Protein AF-A0A5B8N8F8-F1 (afdb_monomer_lite)

Secondary structure (DSSP, 8-state):
-HHHHHHHHHHHHHHHHHHHHHHHHGGGTS-HHHHHHHHHHHHHHHHHHHHHHHHHHHH---------

Radius of gyration: 17.81 Å; chains: 1; bounding box: 49×14×50 Å

Structure (mm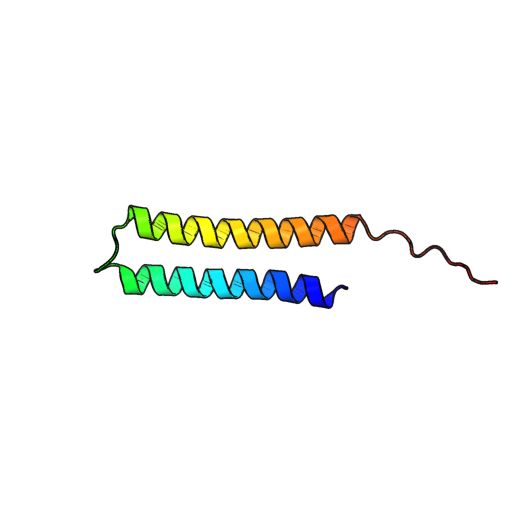CIF, N/CA/C/O backbone):
data_AF-A0A5B8N8F8-F1
#
_entry.id   AF-A0A5B8N8F8-F1
#
loop_
_atom_site.group_PDB
_atom_site.id
_atom_site.type_symbol
_atom_site.label_atom_id
_atom_site.label_alt_id
_atom_site.label_comp_id
_atom_site.label_asym_id
_atom_site.label_entity_id
_atom_site.label_seq_id
_atom_site.pdbx_PDB_ins_code
_atom_site.Cartn_x
_atom_site.Cartn_y
_atom_site.Cartn_z
_atom_site.occupancy
_atom_site.B_iso_or_equiv
_atom_site.auth_seq_id
_atom_site.auth_comp_id
_atom_site.auth_asym_id
_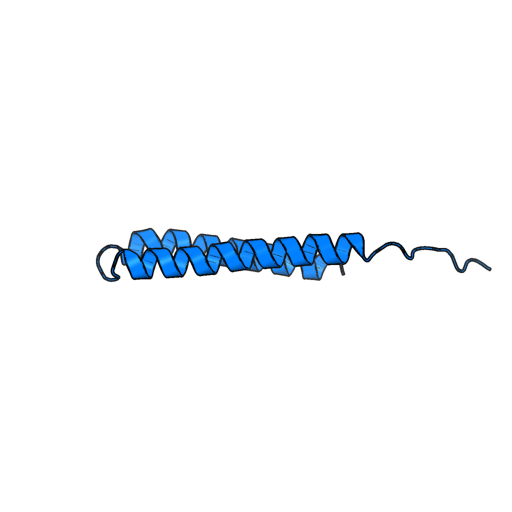atom_site.auth_atom_id
_atom_site.pdbx_PDB_model_num
ATOM 1 N N . MET A 1 1 ? 16.364 -10.244 -16.623 1.00 56.59 1 MET A N 1
ATOM 2 C CA . MET A 1 1 ? 16.783 -9.122 -15.742 1.00 56.59 1 MET A CA 1
ATOM 3 C C . MET A 1 1 ? 15.771 -7.974 -15.698 1.00 56.59 1 MET A C 1
ATOM 5 O O . MET A 1 1 ? 15.679 -7.349 -14.651 1.00 56.59 1 MET A O 1
ATOM 9 N N . LEU A 1 2 ? 15.007 -7.689 -16.769 1.00 58.72 2 LEU A N 1
ATOM 10 C CA . LEU A 1 2 ? 13.837 -6.793 -16.688 1.00 58.72 2 LEU A CA 1
ATOM 11 C C . LEU A 1 2 ? 12.660 -7.479 -15.962 1.00 58.72 2 LEU A C 1
ATOM 13 O O . LEU A 1 2 ? 11.958 -6.847 -15.179 1.00 58.72 2 LEU A O 1
ATOM 17 N N . ASP A 1 3 ? 12.507 -8.790 -16.174 1.00 64.12 3 ASP A N 1
ATOM 18 C CA . ASP A 1 3 ? 11.404 -9.591 -15.628 1.00 64.12 3 ASP A CA 1
ATOM 19 C C . ASP A 1 3 ? 11.424 -9.664 -14.096 1.00 64.12 3 ASP A C 1
ATOM 21 O O . ASP A 1 3 ? 10.415 -9.389 -13.459 1.00 64.12 3 ASP A O 1
ATOM 25 N N . ASP A 1 4 ? 12.581 -9.924 -13.475 1.00 67.06 4 ASP A N 1
ATOM 26 C CA . ASP A 1 4 ? 12.706 -10.018 -12.008 1.00 67.06 4 ASP A CA 1
ATOM 27 C C . ASP A 1 4 ? 12.304 -8.718 -11.298 1.00 67.06 4 ASP A C 1
ATOM 29 O O . ASP A 1 4 ? 11.683 -8.722 -10.237 1.00 67.06 4 ASP A O 1
ATOM 33 N N . GLN A 1 5 ? 12.626 -7.585 -11.915 1.00 64.81 5 GLN A N 1
ATOM 34 C CA . GLN A 1 5 ? 12.317 -6.256 -11.407 1.00 64.81 5 GLN A CA 1
ATOM 35 C C . GLN A 1 5 ? 10.827 -5.928 -11.558 1.00 64.81 5 GLN A C 1
ATOM 37 O O . GLN A 1 5 ? 10.205 -5.409 -10.630 1.00 64.81 5 GLN A O 1
ATOM 42 N N . PHE A 1 6 ? 10.244 -6.308 -12.696 1.00 69.19 6 PHE A N 1
ATOM 43 C CA . PHE A 1 6 ? 8.806 -6.234 -12.928 1.00 69.19 6 PHE A CA 1
ATOM 44 C C . PHE A 1 6 ? 8.038 -7.119 -11.931 1.00 69.19 6 PHE A C 1
ATOM 46 O O . PHE A 1 6 ? 7.004 -6.719 -11.396 1.00 69.19 6 PHE A O 1
ATOM 53 N N . HIS A 1 7 ? 8.580 -8.294 -11.597 1.00 80.81 7 HIS A N 1
ATOM 54 C CA . HIS A 1 7 ? 8.023 -9.192 -10.588 1.00 80.81 7 HIS A CA 1
ATOM 55 C C . HIS A 1 7 ? 8.119 -8.634 -9.159 1.00 80.81 7 HIS A C 1
ATOM 57 O O . HIS A 1 7 ? 7.173 -8.807 -8.384 1.00 80.81 7 HIS A O 1
ATOM 63 N N . GLU A 1 8 ? 9.208 -7.950 -8.797 1.00 80.69 8 GLU A N 1
ATOM 64 C CA . GLU A 1 8 ? 9.350 -7.275 -7.496 1.00 80.69 8 GLU A CA 1
ATOM 65 C C . GLU A 1 8 ? 8.347 -6.124 -7.333 1.00 80.69 8 GLU A C 1
ATOM 67 O O . GLU A 1 8 ? 7.666 -6.040 -6.305 1.00 80.69 8 GLU A O 1
ATOM 72 N N . GLU A 1 9 ? 8.201 -5.273 -8.352 1.00 78.75 9 GLU A N 1
ATOM 73 C CA . GLU A 1 9 ? 7.251 -4.157 -8.332 1.00 78.75 9 GLU A CA 1
ATOM 74 C C . GLU A 1 9 ? 5.798 -4.655 -8.288 1.00 78.75 9 GLU A C 1
ATOM 76 O O . GLU A 1 9 ? 5.021 -4.224 -7.433 1.00 78.75 9 GLU A O 1
ATOM 81 N N . LEU A 1 10 ? 5.443 -5.651 -9.110 1.00 86.19 10 LEU A N 1
ATOM 82 C CA . LEU A 1 10 ? 4.120 -6.287 -9.071 1.00 86.19 10 LEU A CA 1
ATOM 83 C C . LEU A 1 10 ? 3.819 -6.941 -7.719 1.00 86.19 10 LEU A C 1
ATOM 85 O O . LEU A 1 10 ? 2.698 -6.834 -7.211 1.00 86.19 10 LEU A O 1
ATOM 89 N N . ARG A 1 11 ? 4.803 -7.612 -7.107 1.00 86.94 11 ARG A N 1
ATOM 90 C CA . ARG A 1 11 ? 4.646 -8.211 -5.775 1.00 86.94 11 ARG A CA 1
ATOM 91 C C . ARG A 1 11 ? 4.376 -7.136 -4.724 1.00 86.94 11 ARG A C 1
ATOM 93 O O . ARG A 1 11 ? 3.485 -7.317 -3.892 1.00 86.94 11 ARG A O 1
ATOM 100 N N . ALA A 1 12 ? 5.107 -6.023 -4.769 1.00 86.19 12 ALA A N 1
ATOM 101 C CA . ALA A 1 12 ? 4.911 -4.910 -3.848 1.00 86.19 12 ALA A CA 1
ATOM 102 C C . ALA A 1 12 ? 3.525 -4.265 -4.023 1.00 86.19 12 ALA A C 1
ATOM 104 O O . ALA A 1 12 ? 2.818 -4.060 -3.034 1.00 86.19 12 ALA A O 1
ATOM 105 N N . LEU A 1 13 ? 3.091 -4.031 -5.265 1.00 87.50 13 LEU A N 1
ATOM 106 C CA . LEU A 1 13 ? 1.764 -3.486 -5.574 1.00 87.50 13 LEU A CA 1
ATOM 107 C C . LEU A 1 13 ? 0.634 -4.404 -5.091 1.00 87.50 13 LEU A C 1
ATOM 109 O O . LEU A 1 13 ? -0.326 -3.940 -4.477 1.00 87.50 13 LEU A O 1
ATOM 113 N N . ARG A 1 14 ? 0.771 -5.720 -5.278 1.00 89.88 14 ARG A N 1
ATOM 114 C CA . ARG A 1 14 ? -0.222 -6.694 -4.799 1.00 89.88 14 ARG A CA 1
ATOM 115 C C . ARG A 1 14 ? -0.287 -6.764 -3.272 1.00 89.88 14 ARG A C 1
ATOM 117 O O . ARG A 1 14 ? -1.355 -6.987 -2.704 1.00 89.88 14 ARG A O 1
ATOM 124 N N . ASN A 1 15 ? 0.838 -6.560 -2.590 1.00 87.12 15 ASN A N 1
ATOM 125 C CA . ASN A 1 15 ? 0.867 -6.459 -1.131 1.00 87.12 15 ASN A CA 1
ATOM 126 C C . ASN A 1 15 ? 0.219 -5.161 -0.632 1.00 87.12 15 ASN A C 1
ATOM 128 O O . ASN A 1 15 ? -0.518 -5.201 0.352 1.00 87.12 15 ASN A O 1
ATOM 132 N N . LEU A 1 16 ? 0.424 -4.042 -1.332 1.00 88.75 16 LEU A N 1
ATOM 133 C CA . LEU A 1 16 ? -0.272 -2.787 -1.042 1.00 88.75 16 LEU A CA 1
ATOM 134 C C . LEU A 1 16 ? -1.786 -2.941 -1.197 1.00 88.75 16 LEU A C 1
ATOM 136 O O . LEU A 1 16 ? -2.538 -2.553 -0.307 1.00 88.75 16 LEU A O 1
ATOM 140 N N . GLU A 1 17 ? -2.235 -3.571 -2.278 1.00 91.19 17 GLU A N 1
ATOM 141 C CA . GLU A 1 17 ? -3.653 -3.843 -2.502 1.00 91.19 17 GLU A CA 1
ATOM 142 C C . GLU A 1 17 ? -4.266 -4.671 -1.358 1.00 91.19 17 GLU A C 1
ATOM 144 O O . GLU A 1 17 ? -5.339 -4.340 -0.846 1.00 91.19 17 GLU A O 1
ATOM 149 N N . LYS A 1 18 ? -3.565 -5.717 -0.900 1.00 88.94 18 LYS A N 1
ATOM 150 C CA . LYS A 1 18 ? -3.982 -6.507 0.270 1.00 88.94 18 LYS A CA 1
ATOM 151 C C . LYS A 1 18 ? -4.055 -5.658 1.538 1.00 88.94 18 LYS A C 1
ATOM 153 O O . LYS A 1 18 ? -5.029 -5.783 2.276 1.00 88.94 18 LYS A O 1
ATOM 158 N N . ALA A 1 19 ? -3.067 -4.797 1.781 1.00 88.00 19 ALA A N 1
ATOM 159 C CA . ALA A 1 19 ?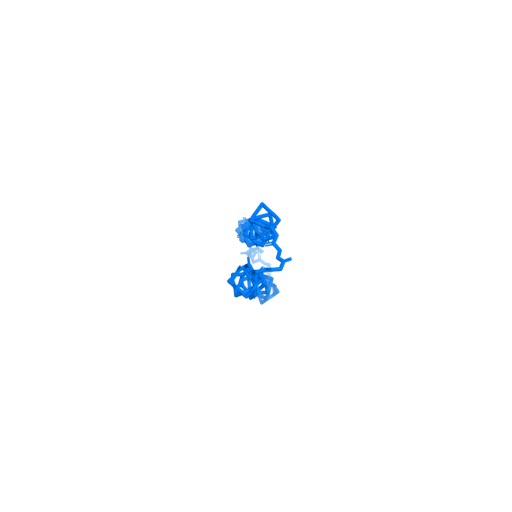 -3.041 -3.919 2.949 1.00 88.00 19 ALA A CA 1
ATOM 160 C C . ALA A 1 19 ? -4.207 -2.917 2.937 1.00 88.00 19 ALA A C 1
ATOM 162 O O . ALA A 1 19 ? -4.861 -2.734 3.960 1.00 88.00 19 ALA A O 1
ATOM 163 N N . VAL A 1 20 ? -4.536 -2.339 1.777 1.00 88.94 20 VAL A N 1
ATOM 164 C CA . VAL A 1 20 ? -5.686 -1.431 1.612 1.00 88.94 20 VAL A CA 1
ATOM 165 C C . VAL A 1 20 ? -7.012 -2.157 1.857 1.00 88.94 20 VAL A C 1
ATOM 167 O O . VAL A 1 20 ? -7.859 -1.653 2.594 1.00 88.94 20 VAL A O 1
ATOM 170 N N . ARG A 1 21 ? -7.195 -3.369 1.313 1.00 88.81 21 ARG A N 1
ATOM 171 C CA . ARG A 1 21 ? -8.399 -4.173 1.604 1.00 88.81 21 ARG A CA 1
ATOM 172 C C . ARG A 1 21 ? -8.490 -4.517 3.092 1.00 88.81 21 ARG A C 1
ATOM 174 O O . ARG A 1 21 ? -9.547 -4.356 3.702 1.00 88.81 21 ARG A O 1
ATOM 181 N N . ALA A 1 22 ? -7.378 -4.946 3.688 1.00 84.06 22 ALA A N 1
ATOM 182 C CA . ALA A 1 22 ? -7.304 -5.271 5.107 1.00 84.06 22 ALA A CA 1
ATOM 183 C C . ALA A 1 22 ? -7.590 -4.052 5.992 1.00 84.06 22 ALA A C 1
ATOM 185 O O . ALA A 1 22 ? -8.261 -4.201 7.007 1.00 84.06 22 ALA A O 1
ATOM 186 N N . TYR A 1 23 ? -7.163 -2.847 5.607 1.00 85.12 23 TYR A N 1
ATOM 187 C CA . TYR A 1 23 ? -7.423 -1.607 6.346 1.00 85.12 23 TYR A CA 1
ATOM 188 C C . TYR A 1 23 ? -8.924 -1.354 6.570 1.00 85.12 23 TYR A C 1
ATOM 190 O O . TYR A 1 23 ? -9.336 -0.948 7.663 1.00 85.12 23 TYR A O 1
ATOM 198 N N . GLY A 1 24 ? -9.749 -1.627 5.552 1.00 81.81 24 GLY A N 1
ATOM 199 C CA . GLY A 1 24 ? -11.208 -1.526 5.642 1.00 81.81 24 GLY A CA 1
ATOM 200 C C . GLY A 1 24 ? -11.828 -2.652 6.474 1.00 81.81 24 GLY A C 1
ATOM 201 O O . GLY A 1 24 ? -12.619 -2.392 7.384 1.00 81.81 24 GLY A O 1
ATOM 202 N N . VAL A 1 25 ? -11.425 -3.899 6.209 1.00 85.56 25 VAL A N 1
ATOM 203 C CA . VAL A 1 25 ? -11.977 -5.100 6.869 1.00 85.56 25 VAL A CA 1
ATOM 204 C C . VAL A 1 25 ? -11.638 -5.142 8.360 1.00 85.56 25 VAL A C 1
ATOM 206 O O . VAL A 1 25 ? -12.485 -5.463 9.189 1.00 85.56 25 VAL A O 1
ATOM 209 N N . THR A 1 26 ? -10.413 -4.767 8.724 1.00 82.44 26 THR A N 1
ATOM 210 C CA . THR A 1 26 ? -9.924 -4.825 10.111 1.00 82.44 26 THR A CA 1
ATOM 211 C C . THR A 1 26 ? -10.370 -3.638 10.962 1.00 82.44 26 THR A C 1
ATOM 213 O O . THR A 1 26 ? -10.006 -3.552 12.132 1.00 82.44 26 THR A O 1
ATOM 216 N N . SER A 1 27 ? -11.189 -2.731 10.421 1.00 80.25 27 SER A N 1
ATOM 217 C CA . SER A 1 27 ? -11.574 -1.482 11.088 1.00 80.25 27 SER A CA 1
ATOM 218 C C . SER A 1 27 ? -12.244 -1.638 12.450 1.00 80.25 27 SER A C 1
ATOM 220 O O . SER A 1 27 ? -12.134 -0.737 13.279 1.00 80.25 27 SER A O 1
ATOM 222 N N . LYS A 1 28 ? -12.898 -2.779 12.686 1.00 86.69 28 LYS A N 1
ATOM 223 C CA . LYS A 1 28 ? -13.588 -3.107 13.941 1.00 86.69 28 LYS A CA 1
ATOM 224 C C . LYS A 1 28 ? -12.737 -3.897 14.942 1.00 86.69 28 LYS A C 1
ATOM 226 O O . LYS A 1 28 ? -13.150 -4.043 16.083 1.00 86.69 28 LYS A O 1
ATOM 231 N N . VAL A 1 29 ? -11.591 -4.432 14.515 1.00 88.12 29 VAL A N 1
ATOM 232 C CA . VAL A 1 29 ? -10.766 -5.375 15.299 1.00 88.12 29 VAL A CA 1
ATOM 233 C C . VAL A 1 29 ? -9.328 -4.897 15.511 1.00 88.12 29 VAL A C 1
ATOM 235 O O . VAL A 1 29 ? -8.658 -5.375 16.418 1.00 88.12 29 VAL A O 1
ATOM 238 N N . VAL A 1 30 ? -8.853 -3.938 14.711 1.00 85.81 30 VAL A N 1
ATOM 239 C CA . VAL A 1 30 ? -7.508 -3.359 14.807 1.00 85.81 30 VAL A CA 1
ATOM 240 C C . VAL A 1 30 ? -7.615 -1.844 14.974 1.00 85.81 30 VAL A C 1
ATOM 242 O O . VAL A 1 30 ? -8.364 -1.165 14.261 1.00 85.81 30 VAL A O 1
ATOM 245 N N . SER A 1 31 ? -6.836 -1.301 15.912 1.00 89.25 31 SER A N 1
ATOM 246 C CA . SER A 1 31 ? -6.816 0.134 16.204 1.00 89.25 31 SER A CA 1
ATOM 247 C C . SER A 1 31 ? -6.414 0.959 14.974 1.00 89.25 31 SER A C 1
ATOM 249 O O . SER A 1 31 ? -5.647 0.512 14.118 1.00 89.25 31 SER A O 1
ATOM 251 N N . ALA A 1 32 ? -6.938 2.182 14.857 1.00 87.00 32 ALA A N 1
ATOM 252 C CA . ALA A 1 32 ? -6.610 3.058 13.729 1.00 87.00 32 ALA A CA 1
ATOM 253 C C . ALA A 1 32 ? -5.091 3.313 13.564 1.00 87.00 32 ALA A C 1
ATOM 255 O O . ALA A 1 32 ? -4.623 3.213 12.429 1.00 87.00 32 ALA A O 1
ATOM 256 N N . PRO A 1 33 ? -4.299 3.545 14.635 1.00 89.88 33 PRO A N 1
ATOM 257 C CA . PRO A 1 33 ? -2.848 3.705 14.513 1.00 89.88 33 PRO A CA 1
ATOM 258 C C . PRO A 1 33 ? -2.152 2.475 13.919 1.00 89.88 33 PRO A C 1
ATOM 260 O O . PRO A 1 33 ? -1.382 2.611 12.972 1.00 89.88 33 PRO A O 1
ATOM 263 N N . GLN A 1 34 ? -2.485 1.270 14.393 1.00 86.88 34 GLN A N 1
ATOM 264 C CA . GLN A 1 34 ? -1.907 0.027 13.864 1.00 86.88 34 GLN A CA 1
ATOM 265 C C . GLN A 1 34 ? -2.278 -0.202 12.397 1.00 86.88 34 GLN A C 1
ATOM 267 O O . GLN A 1 34 ? -1.439 -0.603 11.592 1.00 86.88 34 GLN A O 1
ATOM 272 N N . ARG A 1 35 ? -3.524 0.094 12.009 1.00 88.88 35 ARG A N 1
ATOM 273 C CA . ARG A 1 35 ? -3.942 -0.006 10.603 1.00 88.88 35 ARG A CA 1
ATOM 274 C C . ARG A 1 35 ? -3.178 0.976 9.712 1.00 88.88 35 ARG A C 1
ATOM 276 O O . ARG A 1 35 ? -2.793 0.610 8.601 1.00 88.88 35 ARG A O 1
ATOM 283 N N . MET A 1 36 ? -2.930 2.197 10.191 1.00 88.81 36 MET A N 1
ATOM 284 C CA . MET A 1 36 ? -2.107 3.171 9.466 1.00 88.81 36 MET A CA 1
ATOM 285 C C . MET A 1 36 ? -0.652 2.716 9.344 1.00 88.81 36 MET A C 1
ATOM 287 O O . MET A 1 36 ? -0.062 2.871 8.278 1.00 88.81 36 MET A O 1
ATOM 291 N N . GLU A 1 37 ? -0.091 2.103 10.385 1.00 91.56 37 GLU A N 1
ATOM 292 C CA . GLU A 1 37 ? 1.266 1.555 10.353 1.00 91.56 37 GLU A CA 1
ATOM 293 C C . GLU A 1 37 ? 1.406 0.431 9.315 1.00 91.56 37 GLU A C 1
ATOM 295 O O . GLU A 1 37 ? 2.320 0.457 8.490 1.00 91.56 37 GLU A O 1
ATOM 300 N N . MET A 1 38 ? 0.445 -0.498 9.261 1.00 86.56 38 MET A N 1
ATOM 301 C CA . MET A 1 38 ? 0.409 -1.551 8.236 1.00 86.56 38 MET A CA 1
ATOM 302 C C . MET A 1 38 ? 0.365 -0.977 6.813 1.00 86.56 38 MET A C 1
ATOM 304 O O . MET A 1 38 ? 1.068 -1.459 5.919 1.00 86.56 38 MET A O 1
ATOM 308 N N . LEU A 1 39 ? -0.439 0.070 6.598 1.00 89.38 39 LEU A N 1
ATOM 309 C CA . LEU A 1 39 ? -0.525 0.756 5.309 1.00 89.38 39 LEU A CA 1
ATOM 310 C C . LEU A 1 39 ? 0.790 1.473 4.963 1.00 89.38 39 LEU A C 1
ATOM 312 O O . LEU A 1 39 ? 1.268 1.372 3.831 1.00 89.38 39 LEU A O 1
ATOM 316 N N . ALA A 1 40 ? 1.402 2.151 5.935 1.00 91.50 40 ALA A N 1
ATOM 317 C CA . ALA A 1 40 ? 2.672 2.850 5.762 1.00 91.50 40 ALA A CA 1
ATOM 318 C C . ALA A 1 40 ? 3.811 1.889 5.384 1.00 91.50 40 ALA A C 1
ATOM 320 O O . ALA A 1 40 ? 4.589 2.184 4.473 1.00 91.50 40 ALA A O 1
ATOM 321 N N . ILE A 1 41 ? 3.879 0.715 6.020 1.00 91.81 41 ILE A N 1
ATOM 322 C CA . ILE A 1 41 ? 4.856 -0.336 5.691 1.00 91.81 41 ILE A CA 1
ATOM 323 C C . ILE A 1 41 ? 4.676 -0.805 4.242 1.00 91.81 41 ILE A C 1
ATOM 325 O O . ILE A 1 41 ? 5.652 -0.884 3.491 1.00 91.81 41 ILE A O 1
ATOM 329 N N . ALA A 1 42 ? 3.435 -1.070 3.823 1.00 86.88 42 ALA A N 1
ATOM 330 C CA . ALA A 1 42 ? 3.147 -1.528 2.466 1.00 86.88 42 ALA A CA 1
ATOM 331 C C . ALA A 1 42 ? 3.505 -0.473 1.403 1.00 86.88 42 ALA A C 1
ATOM 333 O O . ALA A 1 42 ? 4.125 -0.798 0.389 1.00 86.88 42 ALA A O 1
ATOM 334 N N . LEU A 1 43 ? 3.191 0.802 1.657 1.00 90.00 43 LEU A N 1
ATOM 335 C CA . LEU A 1 43 ? 3.568 1.915 0.779 1.00 90.00 43 LEU A CA 1
ATOM 336 C C . LEU A 1 43 ? 5.090 2.074 0.677 1.00 90.00 43 LEU A C 1
ATOM 338 O O . LEU A 1 43 ? 5.626 2.243 -0.421 1.00 90.00 43 LEU A O 1
ATOM 342 N N . LYS A 1 44 ? 5.805 1.966 1.802 1.00 92.56 44 LYS A N 1
ATOM 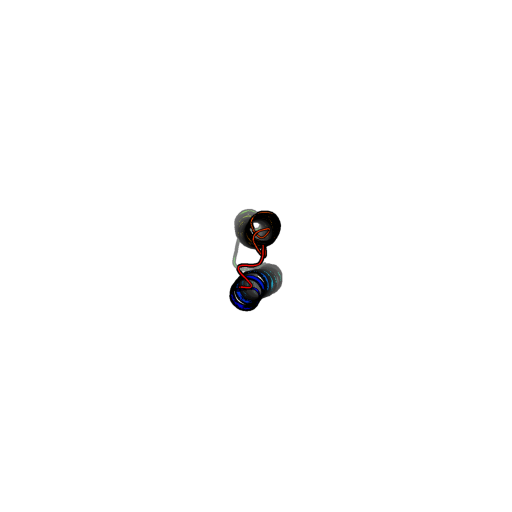343 C CA . LYS A 1 44 ? 7.271 2.038 1.826 1.00 92.56 44 LYS A CA 1
ATOM 344 C C . LYS A 1 44 ? 7.902 0.926 0.987 1.00 92.56 44 LYS A C 1
ATOM 346 O O . LYS A 1 44 ? 8.840 1.195 0.239 1.00 92.56 44 LYS A O 1
ATOM 351 N N . ALA A 1 45 ? 7.365 -0.293 1.053 1.00 86.88 45 ALA A N 1
ATOM 352 C CA . ALA A 1 45 ? 7.847 -1.417 0.251 1.00 86.88 45 ALA A CA 1
ATOM 353 C C . ALA A 1 45 ? 7.712 -1.164 -1.263 1.00 86.88 45 ALA A C 1
ATOM 355 O O . ALA A 1 45 ? 8.641 -1.457 -2.013 1.00 86.88 45 ALA A O 1
ATOM 356 N N . VAL A 1 46 ? 6.605 -0.558 -1.710 1.00 86.88 46 VAL A N 1
ATOM 357 C CA . VAL A 1 46 ? 6.416 -0.161 -3.121 1.00 86.88 46 VAL A CA 1
ATOM 358 C C . VAL A 1 46 ? 7.430 0.901 -3.540 1.00 86.88 46 VAL A C 1
ATOM 360 O O . VAL A 1 46 ? 8.046 0.789 -4.599 1.00 86.88 46 VAL A O 1
ATOM 363 N N . VAL A 1 47 ? 7.650 1.916 -2.701 1.00 88.88 47 VAL A N 1
ATOM 364 C CA . VAL A 1 47 ? 8.632 2.973 -2.983 1.00 88.88 47 VAL A CA 1
ATOM 365 C C . VAL A 1 47 ? 10.042 2.398 -3.109 1.00 88.88 47 VAL A C 1
ATOM 367 O O . VAL A 1 47 ? 10.767 2.761 -4.036 1.00 88.88 47 VAL A O 1
ATOM 370 N N . GLU A 1 48 ? 10.440 1.491 -2.219 1.00 88.94 48 GLU A N 1
ATOM 371 C CA . GLU A 1 48 ? 11.763 0.865 -2.283 1.00 88.94 48 GLU A CA 1
ATOM 372 C C . GLU A 1 48 ? 11.914 -0.068 -3.489 1.00 88.94 48 GLU A C 1
ATOM 374 O O . GLU A 1 48 ? 12.945 -0.008 -4.164 1.00 88.94 48 GLU A O 1
ATOM 379 N N . ALA A 1 49 ? 10.878 -0.840 -3.839 1.00 83.19 49 ALA A N 1
ATOM 380 C CA . A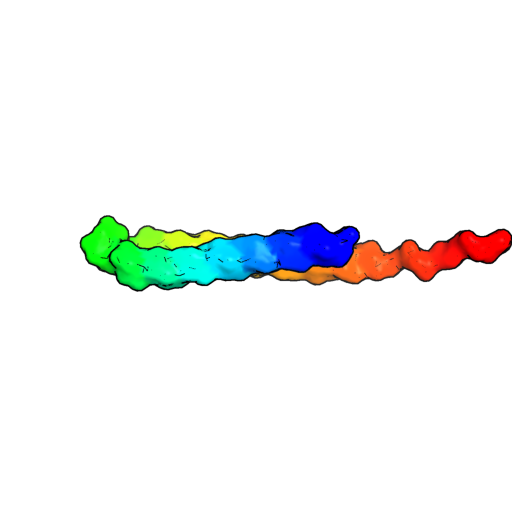LA A 1 49 ? 10.861 -1.639 -5.066 1.00 83.19 49 ALA A CA 1
ATOM 381 C C . ALA A 1 49 ? 11.045 -0.748 -6.307 1.00 83.19 49 ALA A C 1
ATOM 383 O O . ALA A 1 49 ? 11.920 -1.004 -7.135 1.00 83.19 49 ALA A O 1
ATOM 384 N N . ARG A 1 50 ? 10.330 0.381 -6.379 1.00 82.00 50 ARG A N 1
ATOM 385 C CA . ARG A 1 50 ? 10.452 1.346 -7.482 1.00 82.00 50 ARG A CA 1
ATOM 386 C C . ARG A 1 50 ? 11.819 2.037 -7.523 1.00 82.00 50 ARG A C 1
ATOM 388 O O . ARG A 1 50 ? 12.399 2.218 -8.592 1.00 82.00 50 ARG A O 1
ATOM 395 N N . LYS A 1 51 ? 12.388 2.406 -6.371 1.00 83.31 51 LYS A N 1
ATOM 396 C CA . LYS A 1 51 ? 13.755 2.961 -6.291 1.00 83.31 51 LYS A CA 1
ATOM 397 C C . LYS A 1 51 ? 14.809 1.944 -6.717 1.00 83.31 51 LYS A C 1
ATOM 399 O O . LYS A 1 51 ? 15.790 2.321 -7.357 1.00 83.31 51 LYS A O 1
ATOM 404 N N . SER A 1 52 ? 14.648 0.678 -6.332 1.00 79.25 52 SER A N 1
ATOM 405 C CA . SER A 1 52 ? 15.493 -0.430 -6.795 1.00 79.25 52 SER A CA 1
ATOM 406 C C . SER A 1 52 ? 15.375 -0.584 -8.309 1.00 79.25 52 SER A C 1
ATOM 408 O O . SER A 1 52 ? 16.395 -0.700 -8.996 1.00 79.25 52 SER A O 1
ATOM 410 N N . ALA A 1 53 ? 14.149 -0.463 -8.832 1.00 75.12 53 ALA A N 1
ATOM 411 C CA . ALA A 1 53 ? 13.881 -0.543 -10.255 1.00 75.12 53 ALA A CA 1
ATOM 412 C C . ALA A 1 53 ? 14.670 0.510 -11.055 1.00 75.12 53 ALA A C 1
ATOM 414 O O . ALA A 1 53 ? 15.488 0.194 -11.922 1.00 75.12 53 ALA A O 1
ATOM 415 N N . ILE A 1 54 ? 14.515 1.773 -10.650 1.00 75.12 54 ILE A N 1
ATOM 416 C CA . ILE A 1 54 ? 15.171 2.935 -11.265 1.00 75.12 54 ILE A CA 1
ATOM 417 C C . ILE A 1 54 ? 16.698 2.902 -11.091 1.00 75.12 54 ILE A C 1
ATOM 419 O O . ILE A 1 54 ? 17.435 3.279 -12.000 1.00 75.12 54 ILE A O 1
ATOM 423 N N . ARG A 1 55 ? 17.216 2.482 -9.927 1.00 71.50 55 ARG A N 1
ATOM 424 C CA . ARG A 1 55 ? 18.673 2.408 -9.700 1.00 71.50 55 ARG A CA 1
ATOM 425 C C . ARG A 1 55 ? 19.334 1.387 -10.620 1.00 71.50 55 ARG A C 1
ATOM 427 O O . ARG A 1 55 ? 20.352 1.698 -11.229 1.00 71.50 55 ARG A O 1
ATOM 434 N N . LYS A 1 56 ? 18.746 0.198 -10.755 1.00 62.25 56 LYS A N 1
ATOM 435 C CA . LYS A 1 56 ? 19.267 -0.852 -11.640 1.00 62.25 56 LYS A CA 1
ATOM 436 C C . LYS A 1 56 ? 19.122 -0.477 -13.123 1.00 62.25 56 LYS A C 1
ATOM 438 O O . LYS A 1 56 ? 20.039 -0.759 -13.884 1.00 62.25 56 LYS A O 1
ATOM 443 N N . SER A 1 57 ? 18.053 0.225 -13.523 1.00 59.50 57 SER A N 1
ATOM 444 C CA . SER A 1 57 ? 17.906 0.717 -14.907 1.00 59.50 57 SER A CA 1
ATOM 445 C C . SER A 1 57 ? 18.928 1.804 -15.269 1.00 59.50 57 SER A C 1
ATOM 447 O O . SER A 1 57 ? 19.374 1.886 -16.410 1.00 59.50 57 SER A O 1
ATOM 449 N N . LYS A 1 58 ? 19.345 2.629 -14.298 1.00 61.44 58 LYS A N 1
ATOM 450 C CA . LYS A 1 58 ? 20.430 3.611 -14.471 1.00 61.44 58 LYS A CA 1
ATOM 451 C C . LYS A 1 58 ? 21.82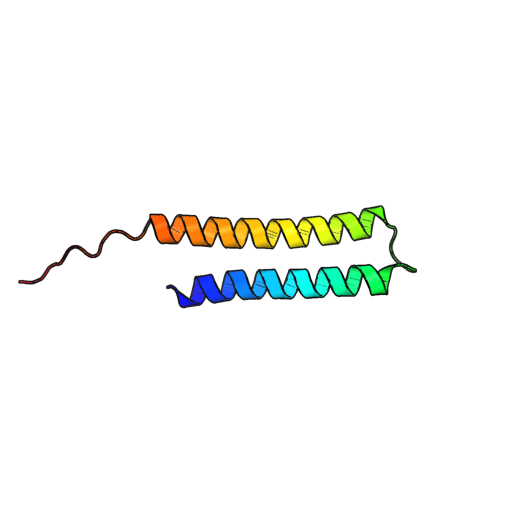5 2.979 -14.469 1.00 61.44 58 LYS A C 1
ATOM 453 O O . LYS A 1 58 ? 22.735 3.547 -15.060 1.00 61.44 58 LYS A O 1
ATOM 458 N N . LEU A 1 59 ? 21.993 1.826 -13.818 1.00 58.06 59 LEU A N 1
ATOM 459 C CA . LEU A 1 59 ? 23.239 1.046 -13.813 1.00 58.06 59 LEU A CA 1
ATOM 460 C C . LEU A 1 59 ? 23.425 0.193 -15.076 1.00 58.06 59 LEU A C 1
ATOM 462 O O . LEU A 1 59 ? 24.524 -0.305 -15.303 1.00 58.06 59 LEU A O 1
ATOM 466 N N . SER A 1 60 ? 22.402 0.055 -15.926 1.00 55.84 60 SER A N 1
ATOM 467 C CA . SER A 1 60 ? 22.545 -0.548 -17.251 1.00 55.84 60 SER A CA 1
ATOM 468 C C . SER A 1 60 ? 22.863 0.493 -18.337 1.00 55.84 60 SER A C 1
ATOM 470 O O . SER A 1 60 ? 21.995 0.829 -19.142 1.00 55.84 60 SER A O 1
ATOM 472 N N . PRO A 1 61 ? 24.124 0.945 -18.437 1.00 58.75 61 PRO A N 1
ATOM 473 C CA . PRO A 1 61 ? 24.714 1.230 -19.731 1.00 58.75 61 PRO A CA 1
ATOM 474 C C . PRO A 1 61 ? 26.050 0.487 -19.847 1.00 58.75 61 PRO A C 1
ATOM 476 O O . PRO A 1 61 ? 27.118 1.049 -19.639 1.00 58.75 61 PRO A O 1
ATOM 479 N N . SER A 1 62 ? 26.003 -0.796 -20.205 1.00 51.62 62 SER A N 1
ATOM 480 C CA . SER A 1 62 ? 27.150 -1.456 -20.838 1.00 51.62 62 SER A CA 1
ATOM 481 C C . SER A 1 62 ? 26.657 -2.490 -21.839 1.00 51.62 62 SER A C 1
ATOM 483 O O . SER A 1 62 ? 26.763 -3.700 -21.671 1.00 51.62 62 SER A O 1
ATOM 485 N N . ARG A 1 63 ? 26.046 -1.969 -22.901 1.00 55.56 63 ARG A N 1
ATOM 486 C CA . ARG A 1 63 ? 26.023 -2.625 -24.203 1.00 55.56 63 ARG A CA 1
ATOM 487 C C . ARG A 1 63 ? 26.993 -1.836 -25.082 1.00 55.56 63 ARG A C 1
ATOM 489 O O . ARG A 1 63 ? 26.579 -1.092 -25.961 1.00 55.56 63 ARG A O 1
ATOM 496 N N . LYS A 1 64 ? 28.290 -1.912 -24.773 1.00 51.59 64 LYS A N 1
ATOM 497 C CA . LYS A 1 64 ? 29.327 -1.649 -25.773 1.00 51.59 64 LYS A CA 1
ATOM 498 C C . LYS A 1 64 ? 29.839 -3.001 -26.239 1.00 51.59 64 LYS A C 1
ATOM 500 O O . LYS A 1 64 ? 30.557 -3.686 -25.526 1.00 51.59 64 LYS A O 1
ATOM 505 N N . SER A 1 65 ? 29.311 -3.368 -27.398 1.00 53.38 65 SER A N 1
ATOM 506 C CA . SER A 1 65 ? 29.912 -4.160 -28.460 1.00 53.38 65 SER A CA 1
ATOM 507 C C . SER A 1 65 ? 31.317 -4.691 -28.169 1.00 53.38 65 SER A C 1
ATOM 509 O O . SER A 1 65 ? 32.286 -3.942 -28.241 1.00 53.38 65 SER A O 1
ATOM 511 N N . THR A 1 66 ? 31.422 -5.999 -27.956 1.00 49.28 66 THR A N 1
ATOM 512 C CA . THR A 1 66 ? 32.584 -6.750 -28.436 1.00 49.28 66 THR A CA 1
ATOM 513 C C . THR A 1 66 ? 32.112 -7.474 -29.687 1.00 49.28 66 THR A C 1
ATOM 515 O O . THR A 1 66 ? 31.697 -8.629 -29.641 1.00 49.28 66 THR A O 1
ATOM 518 N N . GLU A 1 67 ? 32.048 -6.732 -30.790 1.00 52.19 67 GLU A N 1
ATOM 519 C CA . GLU A 1 67 ? 31.876 -7.301 -32.118 1.00 52.19 67 GLU A CA 1
ATOM 520 C C . GLU A 1 67 ? 33.242 -7.224 -32.805 1.00 52.19 67 GLU A C 1
ATOM 522 O O . GLU A 1 67 ? 33.672 -6.136 -33.171 1.00 52.19 67 GLU A O 1
ATOM 527 N N . ARG A 1 68 ? 33.860 -8.407 -32.929 1.00 41.91 68 ARG A N 1
ATOM 528 C CA . ARG A 1 68 ? 35.010 -8.792 -33.768 1.00 41.91 68 ARG A CA 1
ATOM 529 C C . ARG A 1 68 ? 36.394 -8.245 -33.421 1.00 41.91 68 ARG A C 1
ATOM 531 O O . ARG A 1 68 ? 36.629 -7.026 -33.514 1.00 41.91 68 ARG A O 1
#

Foldseek 3Di:
DLVVLVVQLVVLVVLLVVLVVCLVVCVPPDDNVVSVVSNVVSVVSNVVSVVVNVVVVVVPDPPDDPDD

pLDDT: mean 77.98, std 13.78, range [41.91, 92.56]

Sequence (68 aa):
MLDDQFHEELRALRNLEKAVRAYGVTSKVVSAPQRMEMLAIALKAVVEARKSAIRKSKLSPSRKSTER